Protein AF-A0A5K0W1N6-F1 (afdb_monomer_lite)

Secondary structure (DSSP, 8-state):
-EEES-HHHHHHHHHHHHHHT----EEE----------TT--

Sequence (42 aa):
ISFIGSTEVGRLIMAAAGQSNLKSVTLELGGKSPLIVFDDAD

Foldseek 3Di:
DEDEEAPVVVVVVCVCCVVPPVDDYHYHYDDPDDDDDDPPHD

InterPro domains:
  IPR015590 Aldehyde dehydrogenase domain [PF00171] (1-42)
  IPR016161 Aldehyde/histidinol dehydrogenase [SSF53720] (1-42)
  IPR016162 Aldehyde dehydrogenase, N-terminal [G3DSA:3.40.605.10] (1-42)
  IPR029510 Aldehyde dehydrogenase, glutamic acid active site [PS00687] (27-34)

Radius of gyration: 16.64 Å; chains: 1; bounding box: 42×13×42 Å

Organism: NCBI:txid210225

Structure (mmCIF, N/CA/C/O backbone):
data_AF-A0A5K0W1N6-F1
#
_entry.id   AF-A0A5K0W1N6-F1
#
loop_
_atom_site.group_PDB
_atom_sit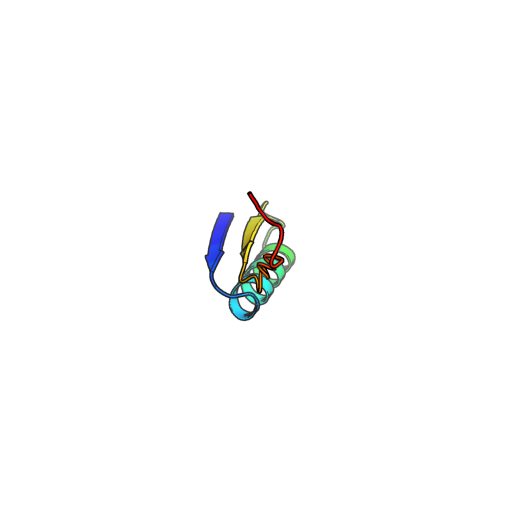e.id
_atom_site.type_symbol
_atom_site.label_atom_id
_atom_site.label_alt_id
_atom_site.label_comp_id
_atom_site.label_asym_id
_atom_site.label_entity_id
_atom_site.label_seq_id
_atom_site.pdbx_PDB_ins_code
_atom_site.Cartn_x
_atom_site.Cartn_y
_atom_site.Cartn_z
_atom_site.occupancy
_atom_site.B_iso_or_equiv
_atom_site.auth_seq_id
_atom_site.auth_comp_id
_atom_site.auth_asym_id
_atom_site.auth_atom_id
_atom_site.pdbx_PDB_model_num
ATOM 1 N N . ILE A 1 1 ? -1.919 -0.640 15.253 1.00 91.06 1 ILE A N 1
ATOM 2 C CA . ILE A 1 1 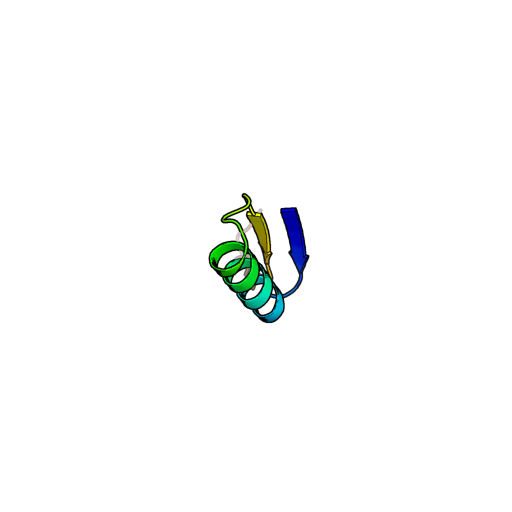? -1.842 -1.936 14.532 1.00 91.06 1 ILE A CA 1
ATOM 3 C C . ILE A 1 1 ? -0.866 -1.759 13.385 1.00 91.06 1 ILE A C 1
ATOM 5 O O . ILE A 1 1 ? -0.943 -0.731 12.731 1.00 91.06 1 ILE A O 1
ATOM 9 N N . SER A 1 2 ? 0.027 -2.719 13.154 1.00 96.94 2 SER A N 1
ATOM 10 C CA . SER A 1 2 ? 0.833 -2.771 11.930 1.00 96.94 2 SER A CA 1
ATOM 11 C C . SER A 1 2 ? 0.314 -3.907 11.053 1.00 96.94 2 SER A C 1
ATOM 13 O O . SER A 1 2 ? 0.098 -5.007 11.564 1.00 96.94 2 SER A O 1
ATOM 15 N N . PHE A 1 3 ? 0.049 -3.634 9.778 1.00 97.75 3 PHE A N 1
ATOM 16 C CA . PHE A 1 3 ? -0.478 -4.605 8.824 1.00 97.75 3 PHE A CA 1
ATOM 17 C C . PHE A 1 3 ? 0.306 -4.549 7.515 1.00 97.75 3 PHE A C 1
ATOM 19 O O . PHE A 1 3 ? 0.530 -3.470 6.972 1.00 97.75 3 PHE A O 1
ATOM 26 N N . ILE A 1 4 ? 0.663 -5.727 7.004 1.00 97.62 4 ILE A N 1
ATOM 27 C CA . ILE A 1 4 ? 1.271 -5.919 5.688 1.00 97.62 4 ILE A CA 1
ATOM 28 C C . ILE A 1 4 ? 0.333 -6.812 4.881 1.00 97.62 4 ILE A C 1
ATOM 30 O O . ILE A 1 4 ? -0.029 -7.895 5.346 1.00 97.62 4 ILE A O 1
ATOM 34 N N . GLY A 1 5 ? -0.075 -6.380 3.689 1.00 97.12 5 GLY A N 1
ATOM 35 C CA . GLY A 1 5 ? -0.973 -7.187 2.868 1.00 97.12 5 GLY A CA 1
ATOM 36 C C . GLY A 1 5 ? -1.581 -6.459 1.678 1.00 97.12 5 GLY A C 1
ATOM 37 O O . GLY A 1 5 ? -0.998 -5.543 1.105 1.00 97.12 5 GLY A O 1
ATOM 38 N N . SER A 1 6 ? -2.768 -6.897 1.258 1.00 97.94 6 SER A N 1
ATOM 39 C CA . SER A 1 6 ? -3.423 -6.337 0.076 1.00 97.94 6 SER A CA 1
ATOM 40 C C . SER A 1 6 ? -4.071 -4.979 0.355 1.00 97.94 6 SER A C 1
ATOM 42 O O . SER A 1 6 ? -4.574 -4.705 1.448 1.00 97.94 6 SER A O 1
ATOM 44 N N . THR A 1 7 ? -4.134 -4.139 -0.680 1.00 98.00 7 THR A N 1
ATOM 45 C CA . THR A 1 7 ? -4.775 -2.814 -0.627 1.00 98.00 7 THR A CA 1
ATOM 46 C C . THR A 1 7 ? -6.277 -2.889 -0.343 1.00 98.00 7 THR A C 1
ATOM 48 O O . THR A 1 7 ? -6.865 -1.955 0.202 1.00 98.00 7 THR A O 1
ATOM 51 N N . GLU A 1 8 ? -6.926 -3.994 -0.709 1.00 98.44 8 GLU A N 1
ATOM 52 C CA . GLU A 1 8 ? -8.330 -4.246 -0.382 1.00 98.44 8 GLU A CA 1
ATOM 53 C C . GLU A 1 8 ? -8.528 -4.413 1.128 1.00 98.44 8 GLU A C 1
ATOM 55 O O . GLU A 1 8 ? -9.307 -3.677 1.733 1.00 98.44 8 GLU A O 1
ATOM 60 N N . VAL A 1 9 ? -7.757 -5.300 1.760 1.00 98.06 9 VAL A N 1
ATOM 61 C CA . VAL A 1 9 ? -7.868 -5.561 3.201 1.00 98.06 9 VAL A CA 1
ATOM 62 C C . VAL A 1 9 ? -7.376 -4.365 4.020 1.00 98.06 9 VAL A C 1
ATOM 64 O O . VAL A 1 9 ? -7.997 -4.010 5.022 1.00 98.06 9 VAL A O 1
ATOM 67 N N . GLY A 1 10 ? -6.324 -3.675 3.567 1.00 98.19 10 GLY A N 1
ATOM 68 C CA . GLY A 1 10 ? -5.831 -2.453 4.210 1.00 98.19 10 GLY A CA 1
ATOM 69 C C . GLY A 1 10 ? -6.908 -1.374 4.366 1.00 98.19 10 GLY A C 1
ATOM 70 O O . GLY A 1 10 ? -7.013 -0.753 5.425 1.00 98.19 10 GLY A O 1
ATOM 71 N N . ARG A 1 11 ? -7.773 -1.202 3.355 1.00 98.00 11 ARG A N 1
ATOM 72 C CA . ARG A 1 11 ? -8.911 -0.268 3.421 1.00 98.00 11 ARG A CA 1
ATOM 73 C C . ARG A 1 11 ? -9.926 -0.661 4.495 1.00 98.00 11 ARG A C 1
ATOM 75 O O . ARG A 1 11 ? -10.384 0.207 5.236 1.00 98.00 11 ARG A O 1
ATOM 82 N N . LEU A 1 12 ? -10.237 -1.953 4.616 1.00 98.25 12 LEU A N 1
ATOM 83 C CA . LEU A 1 12 ? -11.148 -2.458 5.650 1.00 98.25 12 LEU A CA 1
ATOM 84 C C . LEU A 1 12 ? -10.585 -2.222 7.059 1.00 98.25 12 LEU A C 1
ATOM 86 O O . LEU A 1 12 ? -11.311 -1.781 7.950 1.00 98.25 12 LEU A O 1
ATOM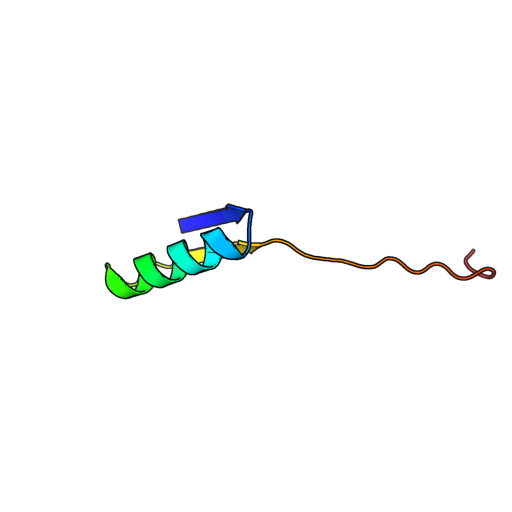 90 N N . ILE A 1 13 ? -9.282 -2.449 7.252 1.00 97.69 13 ILE A N 1
ATOM 91 C CA . ILE A 1 13 ? -8.602 -2.231 8.537 1.00 97.69 13 ILE A CA 1
ATOM 92 C C . ILE A 1 13 ? -8.629 -0.751 8.930 1.00 97.69 13 ILE A C 1
ATOM 94 O O . ILE A 1 13 ? -8.928 -0.430 10.083 1.00 97.69 13 ILE A O 1
ATOM 98 N N . MET A 1 14 ? -8.356 0.154 7.986 1.00 97.75 14 MET A N 1
ATOM 99 C CA . MET A 1 14 ? -8.389 1.595 8.244 1.00 97.75 14 MET A CA 1
ATOM 100 C C . MET A 1 14 ? -9.795 2.074 8.626 1.00 97.75 14 MET A C 1
ATOM 102 O O . MET A 1 14 ? -9.950 2.804 9.606 1.00 97.75 14 MET A O 1
ATOM 106 N N . ALA A 1 15 ? -10.827 1.614 7.909 1.00 98.19 15 ALA A N 1
ATOM 107 C CA . ALA A 1 1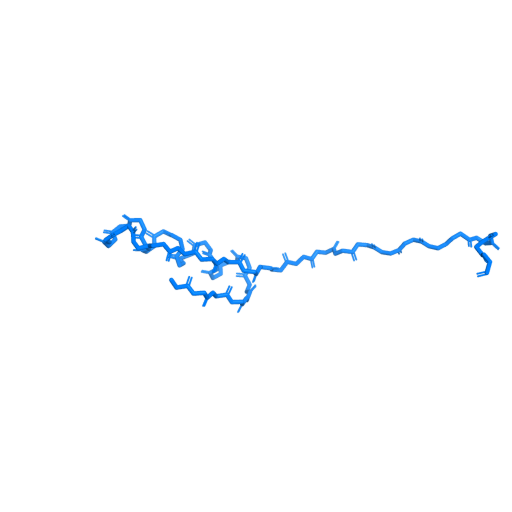5 ? -12.219 1.935 8.220 1.00 98.19 15 ALA A CA 1
ATOM 108 C C . ALA A 1 15 ? -12.625 1.429 9.614 1.00 98.19 15 ALA A C 1
ATOM 110 O O . ALA A 1 15 ? -13.192 2.180 10.409 1.00 98.19 15 ALA A O 1
ATOM 111 N N . ALA A 1 16 ? -12.272 0.185 9.948 1.00 97.94 16 ALA A N 1
ATOM 112 C CA . ALA A 1 16 ? -12.557 -0.393 11.257 1.00 97.94 16 ALA A CA 1
ATOM 113 C C . ALA A 1 16 ? -11.835 0.353 12.394 1.00 97.94 16 ALA A C 1
ATOM 115 O O . ALA A 1 16 ? -12.407 0.549 13.467 1.00 97.94 16 ALA A O 1
ATOM 116 N N . ALA A 1 17 ? -10.593 0.802 12.182 1.00 97.75 17 ALA A N 1
ATOM 117 C CA . ALA A 1 17 ? -9.866 1.612 13.160 1.00 97.75 17 ALA A CA 1
ATOM 118 C C . ALA A 1 17 ? -10.560 2.961 13.414 1.00 97.75 17 ALA A C 1
ATOM 120 O O . ALA A 1 17 ? -10.711 3.350 14.572 1.00 97.75 17 ALA A O 1
ATOM 121 N N . GLY A 1 18 ? -11.042 3.618 12.353 1.00 98.06 18 GLY A N 1
ATOM 122 C CA . GLY A 1 18 ? -11.799 4.869 12.438 1.00 98.06 18 GLY A CA 1
ATOM 123 C C . GLY A 1 18 ? -13.130 4.738 13.181 1.00 98.06 18 GLY A C 1
ATOM 124 O O . GLY A 1 18 ? -13.457 5.581 14.009 1.00 98.06 18 GLY A O 1
ATOM 125 N N . GLN A 1 19 ? -13.874 3.662 12.920 1.00 98.25 19 GLN A N 1
ATOM 126 C CA . GLN A 1 19 ? -15.192 3.421 13.521 1.00 98.25 19 GLN A CA 1
ATOM 127 C C . GLN A 1 19 ? -15.134 2.912 14.964 1.00 98.25 19 GLN A C 1
ATOM 129 O O . GLN A 1 19 ? -16.102 3.064 15.701 1.00 98.25 19 GLN A O 1
ATOM 134 N N . SER A 1 20 ? -14.034 2.268 15.359 1.00 97.00 20 SER A N 1
ATOM 135 C CA . SER A 1 20 ? -13.913 1.690 16.698 1.00 97.00 20 SER A CA 1
ATOM 136 C C . SER A 1 20 ? -13.404 2.714 17.705 1.00 97.00 20 SER A C 1
ATOM 138 O O . SER A 1 20 ? -14.170 3.243 18.500 1.00 97.00 20 SER A O 1
ATOM 140 N N . ASN A 1 21 ? -12.102 2.979 17.711 1.00 96.31 21 ASN A N 1
ATOM 141 C CA . ASN A 1 21 ? -11.477 3.768 18.771 1.00 96.31 21 ASN A CA 1
ATOM 142 C C . ASN A 1 21 ? -10.324 4.651 18.291 1.00 96.31 21 ASN A C 1
ATOM 144 O O . ASN A 1 21 ? -9.498 5.057 19.105 1.00 96.31 21 ASN A O 1
ATOM 148 N N . LEU A 1 22 ? -10.237 4.907 16.982 1.00 96.06 22 LEU A N 1
ATOM 149 C CA . LEU A 1 22 ? -9.185 5.723 16.370 1.00 96.06 22 LEU A CA 1
ATOM 150 C C . LEU A 1 22 ? -7.769 5.262 16.750 1.00 96.06 22 LEU A C 1
ATOM 152 O O . LEU A 1 22 ? -6.842 6.063 16.870 1.00 96.06 22 LEU A O 1
ATOM 156 N N . LYS A 1 23 ? -7.576 3.951 16.939 1.00 96.12 23 LYS A N 1
ATOM 157 C CA . LYS A 1 23 ? -6.242 3.403 17.193 1.00 96.12 23 LYS A CA 1
ATOM 158 C C . LYS A 1 23 ? -5.323 3.671 16.006 1.00 96.12 23 LYS A C 1
ATOM 160 O O . LYS A 1 23 ? -5.706 3.463 14.857 1.00 96.12 23 LYS A O 1
ATOM 165 N N . SER A 1 24 ? -4.087 4.063 16.305 1.00 97.50 24 SER A N 1
ATOM 166 C CA . SER A 1 24 ? -3.056 4.268 15.287 1.00 97.50 24 SER A CA 1
ATOM 167 C C . SER A 1 24 ? -2.846 2.996 14.459 1.00 97.50 24 SER A C 1
ATOM 169 O O . SER A 1 24 ? -2.778 1.885 15.009 1.00 97.50 24 SER A O 1
ATOM 171 N N . VAL A 1 25 ? -2.762 3.153 13.137 1.00 97.06 25 VAL A N 1
ATOM 172 C CA . VAL A 1 25 ? -2.565 2.068 12.172 1.00 97.06 25 VAL A CA 1
ATOM 173 C C . VAL A 1 25 ? -1.454 2.406 11.180 1.00 97.06 25 VAL A C 1
ATOM 175 O O . VAL A 1 25 ? -1.392 3.518 10.668 1.00 97.06 25 VAL A O 1
ATOM 178 N N . THR A 1 26 ? -0.612 1.416 10.894 1.00 97.81 26 THR A N 1
ATOM 179 C CA . THR A 1 26 ? 0.421 1.440 9.852 1.00 97.81 26 THR A CA 1
ATOM 180 C C . THR A 1 26 ? 0.090 0.352 8.839 1.00 97.81 26 THR A C 1
ATOM 182 O O . THR A 1 26 ? -0.197 -0.780 9.239 1.00 97.81 26 THR A O 1
ATOM 185 N N . LEU A 1 27 ? 0.094 0.694 7.549 1.00 98.25 27 LEU A N 1
ATOM 186 C CA . LEU A 1 27 ? -0.320 -0.187 6.458 1.00 98.25 27 LEU A CA 1
ATOM 187 C C . LEU A 1 27 ? 0.765 -0.231 5.376 1.00 98.25 27 LEU A C 1
ATOM 189 O O . LEU A 1 27 ? 0.994 0.771 4.708 1.00 98.25 27 LEU A O 1
ATOM 193 N N . GLU A 1 28 ? 1.372 -1.396 5.173 1.00 97.81 28 GLU A N 1
ATOM 194 C CA . GLU A 1 28 ? 2.255 -1.683 4.037 1.00 97.81 28 GLU A CA 1
ATOM 195 C C . GLU A 1 28 ? 1.465 -2.501 3.014 1.00 97.81 28 GLU A C 1
ATOM 197 O O . GLU A 1 28 ? 1.109 -3.661 3.254 1.00 97.81 28 GLU A O 1
ATOM 202 N N . LEU A 1 29 ? 1.103 -1.868 1.901 1.00 97.81 29 LEU A N 1
ATOM 203 C CA . LEU A 1 29 ? 0.130 -2.412 0.956 1.00 97.81 29 LEU A CA 1
ATOM 204 C C . LEU A 1 29 ? 0.784 -2.822 -0.363 1.00 97.81 29 LEU A C 1
ATOM 206 O O . LEU A 1 29 ? 1.964 -2.581 -0.611 1.00 97.81 29 LEU A O 1
ATOM 210 N N . GLY A 1 30 ? -0.004 -3.462 -1.223 1.00 94.00 30 GLY A N 1
ATOM 211 C CA . GLY A 1 30 ? 0.458 -3.869 -2.543 1.00 94.00 30 GLY A CA 1
ATOM 212 C C . GLY A 1 30 ? 0.972 -2.683 -3.364 1.00 94.00 30 GLY A C 1
ATOM 213 O O . GLY A 1 30 ? 0.358 -1.616 -3.397 1.00 94.00 30 GLY A O 1
ATOM 214 N N . GLY A 1 31 ? 2.075 -2.906 -4.072 1.00 94.44 31 GLY A N 1
ATOM 215 C CA . GLY A 1 31 ? 2.661 -1.966 -5.018 1.00 94.44 31 GLY A CA 1
ATOM 216 C C . GLY A 1 31 ? 2.878 -2.630 -6.372 1.00 94.44 31 GLY A C 1
ATOM 217 O O . GLY A 1 31 ? 3.061 -3.844 -6.468 1.00 94.44 31 GLY A O 1
ATOM 218 N N . LYS A 1 32 ? 2.868 -1.827 -7.435 1.00 94.12 32 LYS A N 1
ATOM 219 C CA . LYS A 1 32 ? 3.283 -2.253 -8.775 1.00 94.12 32 LYS A CA 1
ATOM 220 C C . LYS A 1 32 ? 4.532 -1.476 -9.166 1.00 94.12 32 LYS A C 1
ATOM 222 O O . LYS A 1 32 ? 4.486 -0.648 -10.065 1.00 94.12 32 LYS A O 1
ATOM 227 N N . SER A 1 33 ? 5.615 -1.708 -8.432 1.00 94.81 33 SER A N 1
ATOM 228 C CA . SER A 1 33 ? 6.878 -0.998 -8.629 1.00 94.81 33 SER A CA 1
ATOM 229 C C . SER A 1 33 ? 7.502 -1.416 -9.964 1.00 94.81 33 SER A C 1
ATOM 231 O O . SER A 1 33 ? 7.862 -2.588 -10.107 1.00 94.81 33 SER A O 1
ATOM 233 N N . PRO A 1 34 ? 7.591 -0.517 -10.961 1.00 95.19 34 PRO A N 1
ATOM 234 C CA . PRO A 1 34 ? 8.242 -0.839 -12.217 1.00 95.19 34 PRO A CA 1
ATOM 235 C C . PRO A 1 34 ? 9.762 -0.761 -12.063 1.00 95.19 34 PRO A C 1
ATOM 237 O O . PRO A 1 34 ? 10.283 0.015 -11.263 1.00 95.19 34 PRO A O 1
ATOM 240 N N . LEU A 1 35 ? 10.458 -1.536 -12.887 1.00 96.12 35 LEU A N 1
ATOM 241 C CA . LEU A 1 35 ? 11.894 -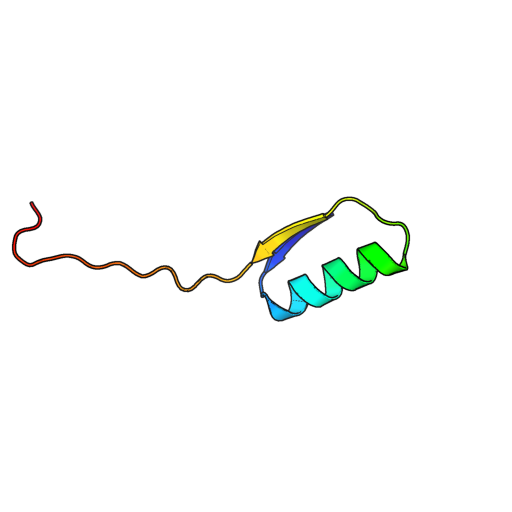1.427 -13.1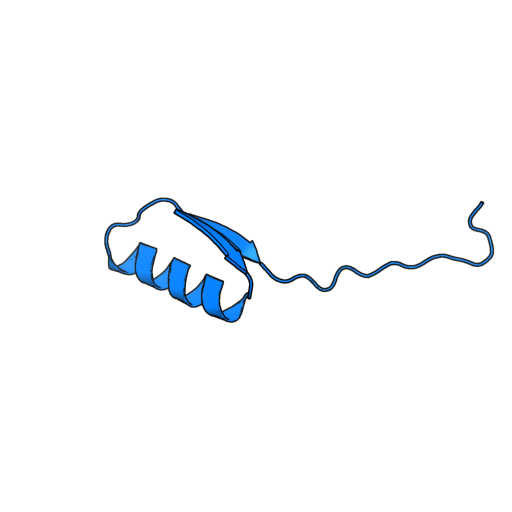04 1.00 96.12 35 LEU A CA 1
ATOM 242 C C . LEU A 1 35 ? 12.117 -1.282 -14.608 1.00 96.12 35 LEU A C 1
ATOM 244 O O . LEU A 1 35 ? 11.605 -2.089 -15.383 1.00 96.12 35 LEU A O 1
ATOM 248 N N . ILE A 1 36 ? 12.845 -0.243 -15.005 1.00 95.19 36 ILE A N 1
ATOM 249 C CA . ILE A 1 36 ? 13.199 0.037 -16.397 1.00 95.19 36 ILE A CA 1
ATOM 250 C C . ILE A 1 36 ? 14.721 0.125 -16.446 1.00 95.19 36 ILE A C 1
ATOM 252 O O . ILE A 1 36 ? 15.311 0.890 -15.685 1.00 95.19 36 ILE A O 1
ATOM 256 N N . VAL A 1 37 ? 15.333 -0.670 -17.318 1.00 96.12 37 VAL A N 1
ATOM 257 C CA . VAL A 1 37 ? 16.777 -0.683 -17.572 1.00 96.12 37 VAL A CA 1
ATOM 258 C C . VAL A 1 37 ? 16.965 -0.415 -19.058 1.00 96.12 37 VAL A C 1
ATOM 260 O O . VAL A 1 37 ? 16.285 -1.035 -19.875 1.00 96.12 37 VAL A O 1
ATOM 263 N N . PHE A 1 38 ? 17.821 0.549 -19.381 1.00 96.69 38 PHE A N 1
ATOM 264 C CA . PHE A 1 38 ? 18.130 0.940 -20.753 1.00 96.69 38 PHE A CA 1
ATOM 265 C C . PHE A 1 38 ? 19.336 0.161 -21.280 1.00 96.69 38 PHE A C 1
ATOM 267 O O . PHE A 1 38 ? 20.104 -0.399 -20.499 1.00 96.69 38 PHE A O 1
ATOM 274 N N . ASP A 1 39 ? 19.494 0.137 -22.603 1.00 96.56 39 ASP A N 1
ATOM 275 C CA . ASP A 1 39 ? 20.557 -0.620 -23.277 1.00 96.56 39 ASP A CA 1
ATOM 276 C C . ASP A 1 39 ? 21.974 -0.098 -22.957 1.00 96.56 39 ASP A C 1
ATOM 278 O O . ASP A 1 39 ? 22.950 -0.804 -23.194 1.00 96.56 39 ASP A O 1
ATOM 282 N N . ASP A 1 40 ? 22.092 1.124 -22.431 1.00 95.81 40 ASP A N 1
ATOM 283 C CA . ASP A 1 40 ? 23.338 1.786 -22.029 1.00 95.81 40 ASP A CA 1
ATOM 284 C C . ASP A 1 40 ? 23.571 1.794 -20.509 1.00 95.81 40 ASP A C 1
ATOM 286 O O . ASP A 1 40 ? 24.468 2.485 -20.028 1.00 95.81 40 ASP A O 1
ATOM 290 N N . ALA A 1 41 ? 22.767 1.049 -19.745 1.00 93.25 41 ALA A N 1
ATOM 291 C CA . ALA A 1 41 ? 23.022 0.856 -18.324 1.00 93.25 41 ALA A CA 1
ATOM 292 C C . ALA A 1 41 ? 24.322 0.050 -18.123 1.00 93.25 41 ALA A C 1
ATOM 294 O O . ALA A 1 41 ? 24.463 -1.022 -18.713 1.00 93.25 41 ALA A O 1
ATOM 295 N N . ASP A 1 42 ? 25.237 0.582 -17.300 1.00 77.56 42 ASP A N 1
ATOM 296 C CA . ASP A 1 42 ? 26.542 -0.024 -16.959 1.00 77.56 42 ASP A CA 1
ATOM 297 C C . ASP A 1 42 ? 26.452 -1.483 -16.462 1.00 77.56 42 ASP A C 1
ATOM 299 O O . ASP A 1 42 ? 25.567 -1.789 -15.622 1.00 77.56 42 ASP A O 1
#

pLDDT: mean 96.3, std 3.34, range [77.56, 98.44]